Protein AF-A0AAF0Q165-F1 (afdb_monomer)

Sequence (107 aa):
METDSLAVKNMVEGAWHIPWEVTMEIRRIQVLKEGLEVAIEHTLREGNKLADFMANIVFSVAGTDSISYNDFQALPKEAKTILNMDKRQIPNLRIRKLQNRIYTHDG

Solvent-accessible surface area (backbone atoms only — not comparable to full-atom values): 6882 Å² total; per-residue (Å²): 87,78,36,53,49,58,66,58,50,33,36,52,72,61,78,40,86,70,56,80,93,50,38,70,61,44,52,51,51,40,56,54,41,73,78,36,102,60,62,77,43,77,40,58,62,59,78,35,44,62,61,54,51,52,53,50,50,48,60,74,68,70,72,78,76,89,86,80,70,93,46,78,84,69,45,54,72,66,59,50,50,50,52,53,33,55,77,65,71,51,82,66,79,84,87,75,87,82,78,80,81,80,80,80,83,84,130

Structure (mmCIF, N/CA/C/O backbone):
data_AF-A0AAF0Q165-F1
#
_entry.id   AF-A0AAF0Q165-F1
#
loop_
_atom_site.group_PDB
_atom_site.id
_atom_site.type_symbol
_atom_site.label_atom_id
_atom_site.label_alt_id
_atom_site.label_comp_id
_atom_site.label_asym_id
_atom_site.label_entity_id
_atom_site.label_seq_id
_atom_site.pdbx_PDB_ins_code
_atom_site.Cartn_x
_atom_site.Cartn_y
_atom_site.Cartn_z
_atom_site.occupancy
_atom_site.B_iso_or_equiv
_atom_site.auth_seq_id
_atom_site.auth_comp_id
_atom_site.auth_asym_id
_atom_site.auth_atom_id
_atom_site.pdbx_PDB_model_num
ATOM 1 N N . MET A 1 1 ? -0.389 -3.973 9.764 1.00 83.06 1 MET A N 1
ATOM 2 C CA . MET A 1 1 ? -0.208 -3.744 8.315 1.00 83.06 1 MET A CA 1
ATOM 3 C C . MET A 1 1 ? -0.554 -2.298 8.035 1.00 83.06 1 MET A C 1
ATOM 5 O O . MET A 1 1 ? -1.554 -1.833 8.558 1.00 83.06 1 MET A O 1
ATOM 9 N N . GLU A 1 2 ? 0.252 -1.597 7.248 1.00 86.81 2 GLU A N 1
ATOM 10 C CA . GLU A 1 2 ? 0.029 -0.182 6.936 1.00 86.81 2 GLU A CA 1
ATOM 11 C C . GLU A 1 2 ? -0.422 -0.007 5.482 1.00 86.81 2 GLU A C 1
ATOM 13 O O . GLU A 1 2 ? -0.020 -0.768 4.601 1.00 86.81 2 GLU A O 1
ATOM 18 N N . THR A 1 3 ? -1.271 0.987 5.225 1.00 86.19 3 THR A N 1
ATOM 19 C CA . THR A 1 3 ? -1.693 1.385 3.876 1.00 86.19 3 T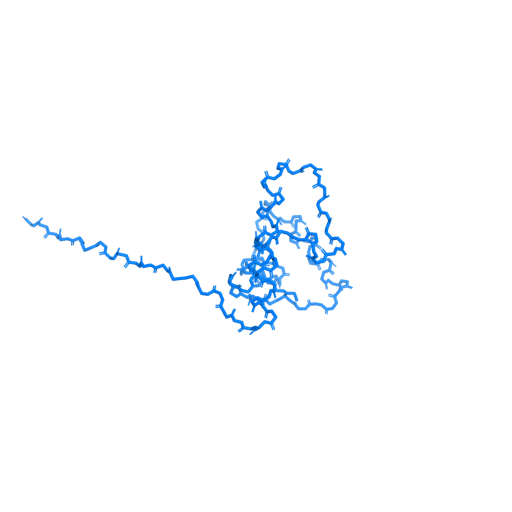HR A CA 1
ATOM 20 C C . THR A 1 3 ? -1.908 2.891 3.814 1.00 86.19 3 THR A C 1
ATOM 22 O O . THR A 1 3 ? -2.426 3.475 4.760 1.00 86.19 3 THR A O 1
ATOM 25 N N . ASP A 1 4 ? -1.553 3.542 2.707 1.00 87.38 4 ASP A N 1
ATOM 26 C CA . ASP A 1 4 ? -1.904 4.951 2.482 1.00 87.38 4 ASP A CA 1
ATOM 27 C C . ASP A 1 4 ? -3.289 5.137 1.842 1.00 87.38 4 ASP A C 1
ATOM 29 O O . ASP A 1 4 ? -3.782 6.265 1.728 1.00 87.38 4 ASP A O 1
ATOM 33 N N . SER A 1 5 ? -3.961 4.038 1.485 1.00 89.69 5 SER A N 1
ATOM 34 C CA . SER A 1 5 ? -5.318 4.057 0.952 1.00 89.69 5 SER A CA 1
ATOM 35 C C . SER A 1 5 ? -6.347 3.973 2.074 1.00 89.69 5 SER A C 1
ATOM 37 O O . SER A 1 5 ? -6.743 2.896 2.526 1.00 89.69 5 SER A O 1
ATOM 39 N N . LEU A 1 6 ? -6.839 5.142 2.488 1.00 91.12 6 LEU A N 1
ATOM 40 C CA . LEU A 1 6 ? -7.915 5.243 3.476 1.00 91.12 6 LEU A CA 1
ATOM 41 C C . LEU A 1 6 ? -9.184 4.507 3.015 1.00 91.12 6 LEU A C 1
ATOM 43 O O . LEU A 1 6 ? -9.879 3.894 3.822 1.00 91.12 6 LEU A O 1
ATOM 47 N N . ALA A 1 7 ? -9.459 4.526 1.707 1.00 92.81 7 ALA A N 1
ATOM 48 C CA . ALA A 1 7 ? -10.593 3.820 1.124 1.00 92.81 7 ALA A CA 1
ATOM 49 C C . ALA A 1 7 ? -10.473 2.303 1.328 1.00 92.81 7 ALA A C 1
ATOM 51 O O . ALA A 1 7 ? -11.426 1.676 1.780 1.00 92.81 7 ALA A O 1
ATOM 52 N N . VAL A 1 8 ? -9.299 1.716 1.054 1.00 92.94 8 VAL A N 1
ATOM 53 C CA . VAL A 1 8 ? -9.064 0.276 1.262 1.00 92.94 8 VAL A CA 1
ATOM 54 C C . VAL A 1 8 ? -9.191 -0.082 2.737 1.00 92.94 8 VAL A C 1
ATOM 56 O O . VAL A 1 8 ? -9.900 -1.031 3.057 1.00 92.94 8 VAL A O 1
ATOM 59 N N . LYS A 1 9 ? -8.587 0.705 3.637 1.00 94.25 9 LYS A N 1
ATOM 60 C CA . LYS A 1 9 ? -8.705 0.510 5.091 1.00 94.25 9 LYS A CA 1
ATOM 61 C C . LYS A 1 9 ? -10.171 0.458 5.530 1.00 94.25 9 LYS A C 1
ATOM 63 O O . LYS A 1 9 ? -10.601 -0.525 6.126 1.00 94.25 9 LYS A O 1
ATOM 68 N N . ASN A 1 10 ? -10.960 1.465 5.155 1.00 94.31 10 ASN A N 1
ATOM 69 C CA . ASN A 1 10 ? -12.368 1.551 5.549 1.00 94.31 10 ASN A CA 1
ATOM 70 C C . ASN A 1 10 ? -13.249 0.473 4.897 1.00 94.31 10 ASN A C 1
ATOM 72 O O . ASN A 1 10 ? -14.188 -0.006 5.528 1.00 94.31 10 ASN A O 1
ATOM 76 N 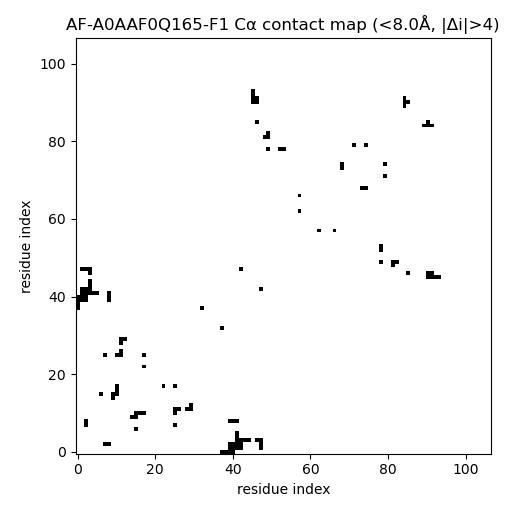N . MET A 1 11 ? -12.965 0.071 3.655 1.00 95.94 11 MET A N 1
ATOM 77 C CA . MET A 1 11 ? -13.682 -1.025 2.992 1.00 95.94 11 MET A CA 1
ATOM 78 C C . MET A 1 11 ? -13.376 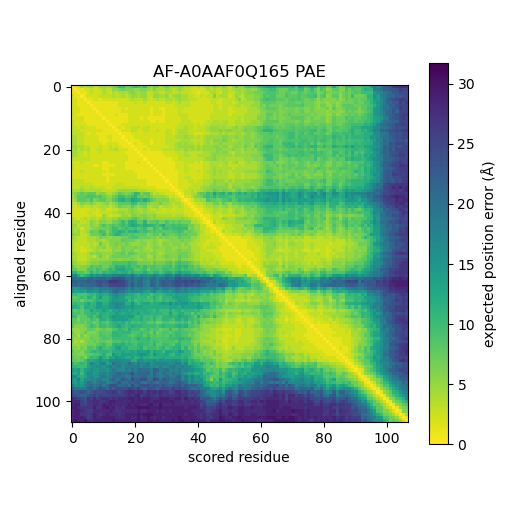-2.382 3.638 1.00 95.94 11 MET A C 1
ATOM 80 O O . MET A 1 11 ? -14.292 -3.166 3.879 1.00 95.94 11 MET A O 1
ATOM 84 N N . VAL A 1 12 ? -12.109 -2.660 3.968 1.00 94.25 12 VAL A N 1
ATOM 85 C CA . VAL A 1 12 ? -11.713 -3.916 4.626 1.00 94.25 12 VAL A CA 1
ATOM 86 C C . VAL A 1 12 ? -12.281 -4.003 6.042 1.00 94.25 12 VAL A C 1
ATOM 88 O O . VAL A 1 12 ? -12.745 -5.068 6.440 1.00 94.25 12 VAL A O 1
ATOM 91 N N . GLU A 1 13 ? -12.321 -2.897 6.783 1.00 93.25 13 GLU A N 1
ATOM 92 C CA . GLU A 1 13 ? -12.954 -2.838 8.108 1.00 93.25 13 GLU A CA 1
ATOM 93 C C . GLU A 1 13 ? -14.489 -2.858 8.069 1.00 93.25 13 GLU A C 1
ATOM 95 O O . GLU A 1 13 ? -15.128 -2.939 9.114 1.00 93.25 13 GLU A O 1
ATOM 100 N N . GLY A 1 14 ? -15.096 -2.788 6.880 1.00 92.62 14 GLY A N 1
ATOM 101 C CA . GLY A 1 14 ? -16.549 -2.765 6.721 1.00 92.62 14 GLY A CA 1
ATOM 102 C C . GLY A 1 14 ? -17.199 -1.430 7.096 1.00 92.62 14 GLY A C 1
ATOM 103 O O . GLY A 1 14 ? -18.423 -1.352 7.164 1.00 92.62 14 GLY A O 1
ATOM 104 N N . ALA A 1 15 ? -16.409 -0.375 7.310 1.00 95.25 15 ALA A N 1
ATOM 105 C CA . ALA A 1 15 ? -16.917 0.968 7.562 1.00 95.25 15 ALA A CA 1
ATOM 106 C C . ALA A 1 15 ? -17.539 1.588 6.300 1.00 95.25 15 ALA A C 1
ATOM 108 O O . ALA A 1 15 ? -18.477 2.379 6.401 1.00 95.25 15 ALA A O 1
ATOM 109 N N . TRP A 1 16 ? -17.010 1.264 5.114 1.00 96.69 16 TRP A N 1
ATOM 110 C CA . TRP A 1 16 ? -17.475 1.793 3.827 1.00 96.69 16 TRP A CA 1
ATOM 111 C C . TRP A 1 16 ? -18.044 0.697 2.924 1.00 96.69 16 TRP A C 1
ATOM 113 O O . TRP A 1 16 ? -17.608 -0.454 2.963 1.00 96.69 16 TRP A O 1
ATOM 123 N N . HIS A 1 17 ? -19.001 1.079 2.070 1.00 95.88 17 HIS A N 1
ATOM 124 C CA . HIS A 1 17 ? -19.523 0.200 1.026 1.00 95.88 17 HIS A CA 1
ATOM 125 C C . HIS A 1 17 ? -18.429 -0.147 0.009 1.00 95.88 17 HIS A C 1
ATOM 127 O O . HIS A 1 17 ? -17.608 0.701 -0.339 1.00 95.88 17 HIS A O 1
ATOM 133 N N . ILE A 1 18 ? -18.446 -1.388 -0.475 1.00 96.56 18 ILE A N 1
ATOM 134 C CA . ILE A 1 18 ? -17.449 -1.912 -1.405 1.00 96.56 18 ILE A CA 1
ATOM 135 C C . ILE A 1 18 ? -18.030 -1.847 -2.825 1.00 96.56 18 ILE A C 1
ATOM 137 O O . ILE A 1 18 ? -19.019 -2.535 -3.082 1.00 96.56 18 ILE A O 1
ATOM 141 N N . PRO A 1 19 ? -17.441 -1.062 -3.746 1.00 95.75 19 PRO A N 1
ATOM 142 C CA . PRO A 1 19 ? -17.840 -1.061 -5.150 1.00 95.75 19 PRO A CA 1
ATOM 143 C C . PRO A 1 19 ? -17.694 -2.449 -5.782 1.00 95.75 19 PRO A C 1
ATOM 145 O O . PRO A 1 19 ? -16.809 -3.231 -5.410 1.00 95.75 19 PRO A O 1
ATOM 148 N N . TRP A 1 20 ? -18.545 -2.760 -6.759 1.00 95.81 20 TRP A N 1
ATOM 149 C CA . TRP A 1 20 ? -18.555 -4.074 -7.407 1.00 95.81 20 TRP A CA 1
ATOM 150 C C . TRP A 1 20 ? -17.214 -4.375 -8.094 1.00 95.81 20 TRP A C 1
ATOM 152 O O . TRP A 1 20 ? -16.763 -5.518 -8.075 1.00 95.81 20 TRP A O 1
ATOM 162 N N . GLU A 1 21 ? -16.543 -3.340 -8.607 1.00 96.44 21 GLU A N 1
ATOM 163 C CA . GLU A 1 21 ? -15.273 -3.399 -9.336 1.00 96.44 21 GLU A CA 1
ATOM 164 C C . GLU A 1 21 ? -14.125 -3.986 -8.511 1.00 96.44 21 GLU A C 1
ATOM 166 O O . G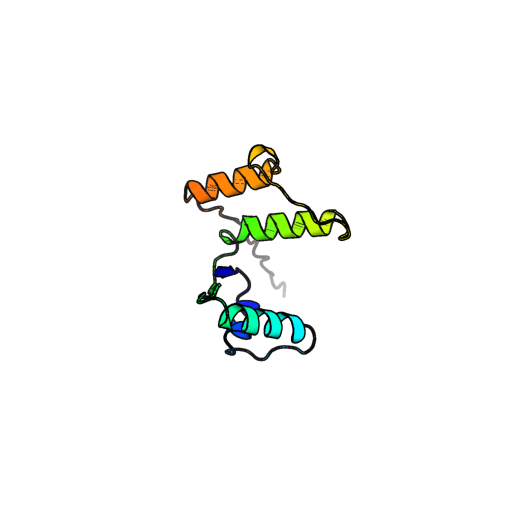LU A 1 21 ? -13.198 -4.554 -9.077 1.00 96.44 21 GLU A O 1
ATOM 171 N N . VAL A 1 22 ? -14.171 -3.826 -7.184 1.00 95.12 22 VAL A N 1
ATOM 172 C CA . VAL A 1 22 ? -13.095 -4.228 -6.256 1.00 95.12 22 VAL A CA 1
ATOM 173 C C . VAL A 1 22 ? -13.578 -5.206 -5.185 1.00 95.12 22 VAL A C 1
ATOM 175 O O . VAL A 1 22 ? -12.884 -5.482 -4.203 1.00 95.12 22 VAL A O 1
ATOM 178 N N . THR A 1 23 ? -14.807 -5.711 -5.328 1.00 95.81 23 THR A N 1
ATOM 179 C CA . THR A 1 23 ? -15.442 -6.552 -4.307 1.00 95.81 23 THR A CA 1
ATOM 180 C C . THR A 1 23 ? -14.651 -7.829 -4.063 1.00 95.81 23 THR A C 1
ATOM 182 O O . THR A 1 23 ? -14.466 -8.225 -2.912 1.00 95.81 23 THR A O 1
ATOM 185 N N . MET A 1 24 ? -14.145 -8.461 -5.120 1.00 96.31 24 MET A N 1
ATOM 186 C CA . MET A 1 24 ? -13.408 -9.719 -5.003 1.00 96.31 24 MET A CA 1
ATOM 187 C C . MET A 1 24 ? -12.093 -9.533 -4.240 1.00 96.31 24 MET A C 1
ATOM 189 O O . MET A 1 24 ? -11.758 -10.337 -3.371 1.00 96.31 24 MET A O 1
ATOM 193 N N . GLU A 1 25 ? -11.371 -8.457 -4.526 1.00 95.62 25 GLU A N 1
ATOM 194 C CA . GLU A 1 25 ? -10.093 -8.102 -3.921 1.00 95.62 25 GLU A CA 1
ATOM 195 C C . GLU A 1 25 ? -10.273 -7.780 -2.437 1.00 95.62 25 GLU A C 1
ATOM 197 O O . GLU A 1 25 ? -9.596 -8.368 -1.592 1.00 95.62 25 GLU A O 1
ATOM 202 N N . ILE A 1 26 ? -11.234 -6.912 -2.098 1.00 95.69 26 ILE A N 1
ATOM 203 C CA . ILE A 1 26 ? -11.498 -6.530 -0.704 1.00 95.69 26 ILE A CA 1
ATOM 204 C C . ILE A 1 26 ? -11.950 -7.739 0.122 1.00 95.69 26 ILE A C 1
ATOM 206 O O . ILE A 1 26 ? -11.462 -7.933 1.236 1.00 95.69 26 ILE A O 1
ATOM 210 N N . ARG A 1 27 ? -12.825 -8.597 -0.420 1.00 94.62 27 ARG A N 1
ATOM 211 C CA . ARG A 1 27 ? -13.282 -9.811 0.278 1.00 94.62 27 ARG A CA 1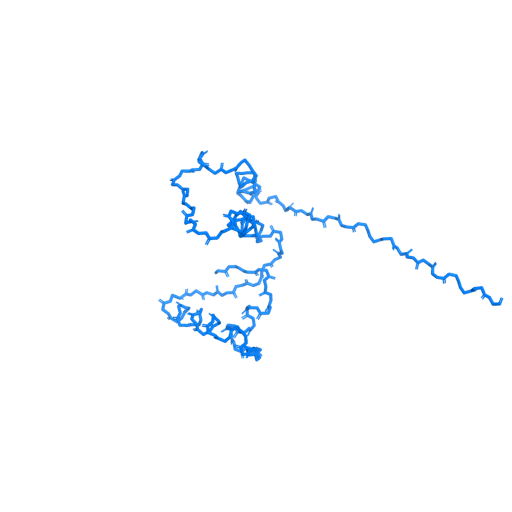
ATOM 212 C C . ARG A 1 27 ? -12.141 -10.789 0.538 1.00 94.62 27 ARG A C 1
ATOM 214 O O . ARG A 1 27 ? -12.060 -11.344 1.630 1.00 94.62 27 ARG A O 1
ATOM 221 N N . ARG A 1 28 ? -11.222 -10.969 -0.417 1.00 94.38 28 ARG A N 1
ATOM 222 C CA . ARG A 1 28 ? -10.018 -11.791 -0.199 1.00 94.38 28 ARG A CA 1
ATOM 223 C C . ARG A 1 28 ? -9.143 -11.226 0.917 1.00 94.38 28 ARG A C 1
ATOM 225 O O . ARG A 1 28 ? -8.681 -11.994 1.754 1.00 94.38 28 ARG A O 1
ATOM 232 N N . ILE A 1 29 ? -8.944 -9.907 0.960 1.00 92.56 29 ILE A N 1
ATOM 233 C CA . ILE A 1 29 ? -8.170 -9.263 2.032 1.00 92.56 29 ILE A CA 1
ATOM 234 C C . ILE A 1 29 ? -8.838 -9.489 3.396 1.00 92.56 29 ILE A C 1
ATOM 236 O O . ILE A 1 29 ? -8.141 -9.792 4.361 1.00 92.56 29 ILE A O 1
ATOM 240 N N . GLN A 1 30 ? -10.169 -9.400 3.481 1.00 93.00 30 GLN A N 1
ATOM 241 C CA . GLN A 1 30 ? -10.913 -9.679 4.717 1.00 93.00 30 GLN A CA 1
ATOM 242 C C . GLN A 1 30 ? -10.694 -11.115 5.211 1.00 93.00 30 GLN A C 1
ATOM 244 O O . GLN A 1 30 ? -10.327 -11.297 6.367 1.00 93.00 30 GLN A O 1
ATOM 249 N N . VAL A 1 31 ? -10.812 -12.114 4.331 1.00 92.50 31 VAL A N 1
ATOM 250 C CA . VAL A 1 31 ? -10.566 -13.528 4.681 1.00 92.50 31 VAL A CA 1
ATOM 251 C C . VAL A 1 31 ? -9.123 -13.751 5.145 1.00 92.50 31 VAL A C 1
ATOM 253 O O . VAL A 1 31 ? -8.883 -14.428 6.141 1.00 92.50 31 VAL A O 1
ATOM 256 N N . LEU A 1 32 ? -8.142 -13.158 4.456 1.00 90.00 32 LEU A N 1
ATOM 257 C CA . LEU A 1 32 ? -6.735 -13.254 4.860 1.00 90.00 32 LEU A CA 1
ATOM 258 C C . LEU A 1 32 ? -6.488 -12.602 6.227 1.00 90.00 32 LEU A C 1
ATOM 260 O O . LEU A 1 32 ? -5.731 -13.140 7.030 1.00 90.00 32 LEU A O 1
ATOM 264 N N . LYS A 1 33 ? -7.145 -11.471 6.503 1.00 88.56 33 LYS A N 1
ATOM 265 C CA . LYS A 1 33 ? -7.093 -10.781 7.797 1.00 88.56 33 LYS A CA 1
ATOM 266 C C . LYS A 1 33 ? -7.771 -11.576 8.915 1.00 88.56 33 LYS A C 1
ATOM 268 O O . LYS A 1 33 ? -7.344 -11.485 10.053 1.00 88.56 33 LYS A O 1
ATOM 273 N N . GLU A 1 34 ? -8.812 -12.352 8.640 1.00 86.88 34 GLU A N 1
ATOM 274 C CA . GLU A 1 34 ? -9.405 -13.234 9.657 1.00 86.88 34 GLU A CA 1
ATOM 275 C C . GLU A 1 34 ? -8.443 -14.361 10.062 1.00 86.88 34 GLU A C 1
ATOM 277 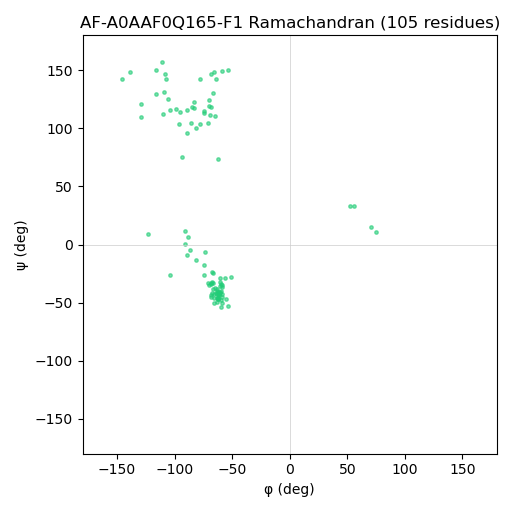O O . GLU A 1 34 ? -8.408 -14.755 11.225 1.00 86.88 34 GLU A O 1
ATOM 282 N N . GLY A 1 35 ? -7.623 -14.843 9.122 1.00 84.62 35 GLY A N 1
ATOM 283 C CA . GLY A 1 35 ? -6.604 -15.865 9.383 1.00 84.62 35 GLY A CA 1
ATOM 284 C C . GLY A 1 35 ? -5.297 -15.340 9.991 1.00 84.62 35 GLY A C 1
ATOM 285 O O . GLY A 1 35 ? -4.482 -16.135 10.456 1.00 84.62 35 GLY A O 1
ATOM 286 N N . LEU A 1 36 ? -5.076 -14.025 9.980 1.00 81.06 36 LEU A N 1
ATOM 287 C CA . LEU A 1 36 ? -3.854 -13.371 10.441 1.00 81.06 36 LEU A CA 1
ATOM 288 C C . LEU A 1 36 ? -4.262 -12.264 11.410 1.00 81.06 36 LEU A C 1
ATOM 290 O O . LEU A 1 36 ? -4.816 -11.272 10.959 1.00 81.06 36 LEU A O 1
ATOM 294 N N . GLU A 1 37 ? -3.989 -12.400 12.709 1.00 81.31 37 GLU A N 1
ATOM 295 C CA . GLU A 1 37 ? -4.326 -11.405 13.745 1.00 81.31 37 GLU A CA 1
ATOM 296 C C . GLU A 1 37 ? -3.595 -10.060 13.513 1.00 81.31 37 GLU A C 1
ATOM 298 O O . GLU A 1 37 ? -2.608 -9.716 14.158 1.00 81.31 37 GLU A O 1
ATOM 303 N N . VAL A 1 38 ? -4.044 -9.307 12.507 1.00 84.75 38 VAL A N 1
ATOM 304 C CA . VAL A 1 38 ? -3.362 -8.155 11.922 1.00 84.75 38 VAL A CA 1
ATOM 305 C C . VAL A 1 38 ? -4.330 -6.980 11.879 1.00 84.75 38 VAL A C 1
ATOM 307 O O . VAL A 1 38 ? -5.374 -7.018 11.224 1.00 84.75 38 VAL A O 1
ATOM 310 N N . ALA A 1 39 ? -3.947 -5.890 12.541 1.00 86.12 39 ALA A N 1
ATOM 311 C CA . ALA A 1 39 ? -4.600 -4.595 12.395 1.00 86.12 39 ALA A CA 1
ATOM 312 C C . ALA A 1 39 ? -4.157 -3.910 11.091 1.00 86.12 39 ALA A C 1
ATOM 314 O O . ALA A 1 39 ? -2.987 -4.005 10.697 1.00 86.12 39 ALA A O 1
ATOM 315 N N . ILE A 1 40 ? -5.089 -3.227 10.421 1.00 86.25 40 ILE A N 1
ATOM 316 C CA . ILE A 1 40 ? -4.799 -2.395 9.248 1.00 86.25 40 ILE A CA 1
ATOM 317 C C . ILE A 1 40 ? -4.844 -0.940 9.690 1.00 86.25 40 ILE A C 1
ATOM 319 O O . ILE A 1 40 ? -5.897 -0.434 10.057 1.00 86.25 40 ILE A O 1
ATOM 323 N N . GLU A 1 41 ? -3.704 -0.270 9.606 1.00 87.88 41 GLU A N 1
ATOM 324 C CA . GLU A 1 41 ? -3.562 1.133 9.969 1.00 87.88 41 GLU A CA 1
ATOM 325 C C . GLU A 1 41 ? -3.406 1.995 8.720 1.00 87.88 41 GLU A C 1
ATOM 327 O O . GLU A 1 41 ? -2.756 1.609 7.740 1.00 87.88 41 GLU A O 1
ATOM 332 N N . HIS A 1 42 ? -4.010 3.182 8.756 1.00 87.19 42 HIS A N 1
ATOM 333 C CA . HIS A 1 42 ? -3.810 4.174 7.707 1.00 87.19 42 HIS A CA 1
ATOM 334 C C . HIS A 1 42 ? -2.529 4.957 7.993 1.00 87.19 42 HIS A C 1
ATOM 336 O O . HIS A 1 42 ? -2.392 5.564 9.052 1.00 87.19 42 HIS A O 1
ATOM 342 N N . THR A 1 43 ? -1.594 4.947 7.046 1.00 84.38 43 THR A N 1
ATOM 343 C CA . THR A 1 43 ? -0.338 5.697 7.128 1.00 84.38 43 THR A CA 1
ATOM 344 C C . THR A 1 43 ? -0.325 6.830 6.111 1.00 84.38 43 THR A C 1
ATOM 346 O O . THR A 1 43 ? -1.030 6.817 5.098 1.00 84.38 43 THR A O 1
ATOM 349 N N . LEU A 1 44 ? 0.495 7.847 6.362 1.00 80.31 44 LEU A N 1
ATOM 350 C CA . LEU A 1 44 ? 0.734 8.876 5.360 1.00 80.31 44 LEU A CA 1
ATOM 351 C C . LEU A 1 44 ? 1.464 8.252 4.169 1.00 80.31 44 LEU A C 1
ATOM 353 O O . LEU A 1 44 ? 2.307 7.372 4.323 1.00 80.31 44 LEU A O 1
ATOM 357 N N . ARG A 1 45 ? 1.213 8.780 2.969 1.00 74.31 45 ARG A N 1
ATOM 358 C CA . ARG A 1 45 ? 1.852 8.315 1.728 1.00 74.31 45 ARG A CA 1
ATOM 359 C C . ARG A 1 45 ? 3.382 8.226 1.810 1.00 74.31 45 ARG A C 1
ATOM 361 O O . ARG A 1 45 ? 4.010 7.444 1.108 1.00 74.31 45 ARG A O 1
ATOM 368 N N . GLU A 1 46 ? 3.998 9.041 2.658 1.00 77.44 46 GLU A N 1
ATOM 369 C CA . GLU A 1 46 ? 5.443 9.042 2.880 1.00 77.44 46 GLU A CA 1
ATOM 370 C C . GLU A 1 46 ? 5.942 7.780 3.589 1.00 77.44 46 GLU A C 1
ATOM 372 O O . GLU A 1 46 ? 7.030 7.316 3.251 1.00 77.44 46 GLU A O 1
ATOM 377 N N . GLY A 1 47 ? 5.131 7.203 4.483 1.00 73.44 47 GLY A N 1
ATOM 378 C CA . GLY A 1 47 ? 5.375 5.906 5.119 1.00 73.44 47 GLY A CA 1
ATOM 379 C C . GLY A 1 47 ? 5.124 4.726 4.178 1.00 73.44 47 GLY A C 1
ATOM 380 O O . GLY A 1 47 ? 5.793 3.706 4.276 1.00 73.44 47 GLY A O 1
ATOM 381 N N . ASN A 1 48 ? 4.258 4.889 3.169 1.00 83.44 48 ASN A N 1
ATOM 382 C CA . ASN A 1 48 ? 3.980 3.838 2.181 1.00 83.44 48 ASN A CA 1
ATOM 383 C C . ASN A 1 48 ? 4.891 3.881 0.932 1.00 83.44 48 ASN A C 1
ATOM 385 O O . ASN A 1 48 ? 4.643 3.196 -0.063 1.00 83.44 48 ASN A O 1
ATOM 389 N N . LYS A 1 49 ? 5.970 4.681 0.953 1.00 85.00 49 LYS A N 1
ATOM 390 C CA . LYS A 1 49 ? 6.824 4.927 -0.227 1.00 85.00 49 LYS A CA 1
ATOM 391 C C . LYS A 1 49 ? 7.475 3.682 -0.807 1.00 85.00 49 LYS A C 1
ATOM 393 O O . LYS A 1 49 ? 7.675 3.620 -2.019 1.00 85.00 49 LYS A O 1
ATOM 398 N N . LEU A 1 50 ? 7.834 2.715 0.034 1.00 84.75 50 LEU A N 1
ATOM 399 C CA . LEU A 1 50 ? 8.434 1.475 -0.446 1.00 84.75 50 LEU A CA 1
ATOM 400 C C . LEU A 1 50 ? 7.415 0.639 -1.226 1.00 84.75 50 LEU A C 1
ATOM 402 O O . LEU A 1 50 ? 7.737 0.168 -2.313 1.00 84.75 50 LEU A O 1
ATOM 406 N N . ALA A 1 51 ? 6.190 0.500 -0.714 1.00 85.88 51 ALA A N 1
ATOM 407 C CA . ALA A 1 51 ? 5.129 -0.228 -1.405 1.00 85.88 51 ALA A CA 1
ATOM 408 C C . ALA A 1 51 ? 4.778 0.441 -2.743 1.00 85.88 51 ALA A C 1
ATOM 410 O O . ALA A 1 51 ? 4.741 -0.234 -3.771 1.00 85.88 51 ALA A O 1
ATOM 411 N N . ASP A 1 52 ? 4.634 1.771 -2.749 1.00 86.56 52 ASP A N 1
ATOM 412 C CA . ASP A 1 52 ? 4.443 2.576 -3.963 1.00 86.56 52 ASP A CA 1
ATOM 413 C C . ASP A 1 52 ? 5.564 2.338 -4.989 1.00 86.56 52 ASP A C 1
ATOM 415 O O . ASP A 1 52 ? 5.315 2.162 -6.182 1.00 86.56 52 ASP A O 1
ATOM 419 N N . PHE A 1 53 ? 6.821 2.348 -4.540 1.00 87.69 53 PHE A N 1
ATOM 420 C CA . PHE A 1 53 ? 7.975 2.129 -5.409 1.00 87.69 53 PHE A CA 1
ATOM 421 C C . PHE A 1 53 ? 7.949 0.733 -6.042 1.00 87.69 53 PHE A C 1
ATOM 423 O O . PHE A 1 53 ? 8.115 0.607 -7.255 1.00 87.69 53 PHE A O 1
ATOM 430 N N . MET A 1 54 ? 7.683 -0.303 -5.244 1.00 84.81 54 MET A N 1
ATOM 431 C CA . MET A 1 54 ? 7.608 -1.683 -5.729 1.00 84.81 54 MET A CA 1
ATOM 432 C C . MET A 1 54 ? 6.446 -1.875 -6.713 1.00 84.81 54 MET A C 1
ATOM 434 O O . MET A 1 54 ? 6.633 -2.496 -7.759 1.00 84.81 54 MET A O 1
ATOM 438 N N . ALA A 1 55 ? 5.278 -1.287 -6.438 1.00 85.25 55 ALA A N 1
ATOM 439 C CA . ALA A 1 55 ? 4.134 -1.321 -7.349 1.00 85.25 55 ALA A CA 1
ATOM 440 C C . ALA A 1 55 ? 4.463 -0.670 -8.704 1.00 85.25 55 ALA A C 1
ATOM 442 O O . ALA A 1 55 ? 4.141 -1.227 -9.754 1.00 85.25 55 ALA A O 1
ATOM 443 N N . ASN A 1 56 ? 5.169 0.466 -8.692 1.00 86.19 56 ASN A N 1
ATOM 444 C CA . ASN A 1 56 ? 5.611 1.138 -9.916 1.00 86.19 56 ASN A CA 1
ATOM 445 C C . ASN A 1 56 ? 6.626 0.309 -10.714 1.00 86.19 56 ASN A C 1
ATOM 447 O O . ASN A 1 56 ? 6.555 0.303 -11.942 1.00 86.19 56 ASN A O 1
ATOM 451 N N . ILE A 1 57 ? 7.539 -0.413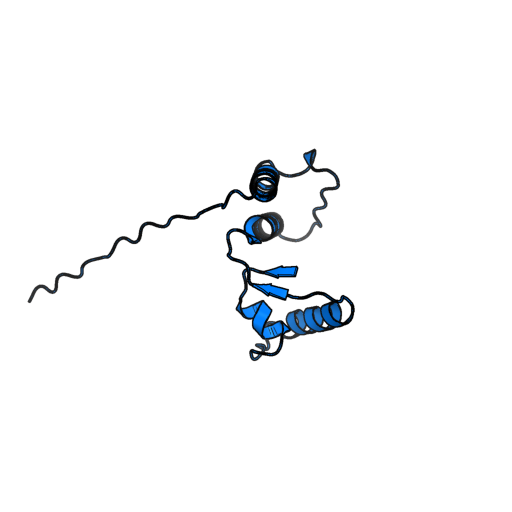 -10.050 1.00 83.19 57 ILE A N 1
ATOM 452 C CA . ILE A 1 57 ? 8.460 -1.330 -10.740 1.00 83.19 57 ILE A CA 1
ATOM 453 C C . ILE A 1 57 ? 7.668 -2.402 -11.482 1.00 83.19 57 ILE A C 1
ATOM 455 O O . ILE A 1 57 ? 7.851 -2.563 -12.686 1.00 83.19 57 ILE A O 1
ATOM 459 N N . VAL A 1 58 ? 6.769 -3.106 -10.791 1.00 81.88 58 VAL A N 1
ATOM 460 C CA . VAL A 1 58 ? 5.987 -4.195 -11.399 1.00 81.88 58 VAL A CA 1
ATOM 461 C C . VAL A 1 58 ? 5.140 -3.674 -12.563 1.00 81.88 58 VAL A C 1
ATOM 463 O O . VAL A 1 58 ? 5.101 -4.295 -13.625 1.00 81.88 58 VAL A O 1
ATOM 466 N N . PHE A 1 59 ? 4.532 -2.496 -12.405 1.00 80.50 59 PHE A N 1
ATOM 467 C CA . PHE A 1 59 ? 3.783 -1.839 -13.474 1.00 80.50 59 PHE A CA 1
ATOM 468 C C . PHE A 1 59 ? 4.665 -1.504 -14.688 1.00 80.50 59 PHE A C 1
ATOM 470 O O . PHE A 1 59 ? 4.262 -1.728 -15.828 1.00 80.50 59 PHE A O 1
ATOM 477 N N . SER A 1 60 ? 5.891 -1.018 -14.459 1.00 76.75 60 SER A N 1
ATOM 478 C CA . SER A 1 60 ? 6.829 -0.651 -15.530 1.00 76.75 60 SER A CA 1
ATOM 479 C C . SER A 1 60 ? 7.347 -1.840 -16.347 1.00 76.75 60 SER A C 1
ATOM 481 O O . SER A 1 60 ? 7.730 -1.659 -17.499 1.00 76.75 60 SER A O 1
ATOM 483 N N . VAL A 1 61 ? 7.326 -3.052 -15.782 1.00 71.94 61 VAL A N 1
ATOM 484 C CA . VAL A 1 61 ? 7.829 -4.281 -16.426 1.00 71.94 61 VAL A CA 1
ATOM 485 C C . VAL A 1 61 ? 6.746 -4.977 -17.274 1.00 71.94 61 VAL A C 1
ATOM 487 O O . VAL A 1 61 ? 6.976 -6.044 -17.826 1.00 71.94 61 VAL A O 1
ATOM 490 N N . ALA A 1 62 ? 5.566 -4.366 -17.440 1.00 61.88 62 ALA A N 1
ATOM 491 C CA . ALA A 1 62 ? 4.446 -4.933 -18.202 1.00 61.88 62 ALA A CA 1
ATOM 492 C C . ALA A 1 62 ? 3.999 -6.332 -17.714 1.00 61.88 62 ALA A C 1
ATOM 494 O O . ALA A 1 62 ? 3.503 -7.148 -18.484 1.00 61.88 62 ALA A O 1
ATOM 495 N N . GLY A 1 63 ? 4.109 -6.574 -16.403 1.00 59.78 63 GLY A N 1
ATOM 496 C CA . GLY A 1 63 ? 3.181 -7.433 -15.664 1.00 59.78 63 GLY A CA 1
ATOM 497 C C . GLY A 1 63 ? 3.205 -8.947 -15.900 1.00 59.78 63 GLY A C 1
ATOM 498 O O . GLY A 1 63 ? 2.252 -9.593 -15.473 1.00 59.78 63 GLY A O 1
ATOM 499 N N . THR A 1 64 ? 4.229 -9.537 -16.520 1.00 58.25 64 THR A N 1
ATOM 500 C CA . THR A 1 64 ? 4.269 -11.006 -16.714 1.00 58.25 64 THR A CA 1
ATOM 5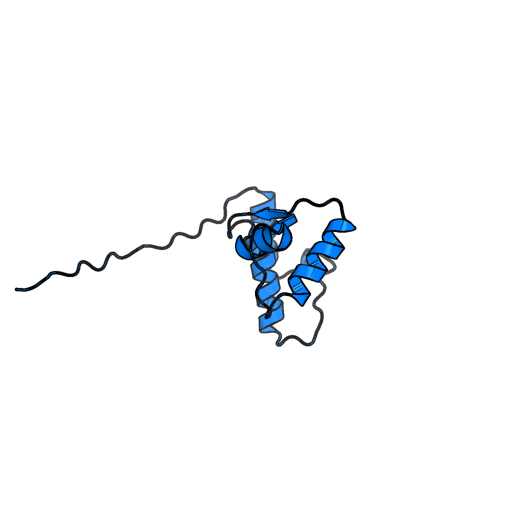01 C C . THR A 1 64 ? 5.214 -11.756 -15.781 1.00 58.25 64 THR A C 1
ATOM 503 O O . THR A 1 64 ? 4.936 -12.911 -15.467 1.00 58.25 64 THR A O 1
ATOM 506 N N . ASP A 1 65 ? 6.265 -11.110 -15.272 1.00 67.56 65 ASP A N 1
ATOM 507 C CA . ASP A 1 65 ? 7.283 -11.789 -14.465 1.00 67.56 65 ASP A CA 1
ATOM 508 C C . ASP A 1 65 ? 7.216 -11.380 -12.991 1.00 67.56 65 ASP A C 1
ATOM 510 O O . ASP A 1 65 ? 7.194 -10.197 -12.637 1.00 67.56 65 ASP A O 1
ATOM 514 N N . SER A 1 66 ? 7.215 -12.375 -12.102 1.00 73.56 66 SER A N 1
ATOM 515 C CA . SER A 1 66 ? 7.378 -12.147 -10.669 1.00 73.56 66 SER A CA 1
ATOM 516 C C . SER A 1 66 ? 8.810 -11.697 -10.380 1.00 73.56 66 SER A C 1
ATOM 518 O O . SER A 1 66 ? 9.758 -12.448 -10.616 1.00 73.56 66 SER A O 1
ATOM 520 N N . ILE A 1 67 ? 8.976 -10.496 -9.829 1.00 77.94 67 ILE A N 1
ATOM 521 C CA . ILE A 1 67 ? 10.288 -9.966 -9.449 1.00 77.94 67 ILE A CA 1
ATOM 522 C C . ILE A 1 67 ? 10.528 -10.266 -7.969 1.00 77.94 67 ILE A C 1
ATOM 524 O O . ILE A 1 67 ? 9.843 -9.728 -7.099 1.00 77.94 67 ILE A O 1
ATOM 528 N N . SER A 1 68 ? 11.518 -11.110 -7.678 1.00 81.12 68 SER A N 1
ATOM 529 C CA . SER A 1 68 ? 11.946 -11.426 -6.313 1.00 81.12 68 SER A CA 1
ATOM 530 C C . SER A 1 68 ? 13.378 -10.958 -6.065 1.00 81.12 68 SER A C 1
ATOM 532 O O . SER A 1 68 ? 14.287 -11.316 -6.815 1.00 81.12 68 SER A O 1
ATOM 534 N N . TYR A 1 69 ? 13.592 -10.224 -4.974 1.00 82.31 69 TYR A N 1
ATOM 535 C CA . TYR A 1 69 ? 14.920 -9.846 -4.496 1.00 82.31 69 TYR A CA 1
ATOM 536 C C . TYR A 1 69 ? 15.216 -10.604 -3.201 1.00 82.31 69 TYR A C 1
ATOM 538 O O . TYR A 1 69 ? 14.579 -10.354 -2.182 1.00 82.31 69 TYR A O 1
ATOM 546 N N . ASN A 1 70 ? 16.181 -11.524 -3.240 1.00 85.19 70 ASN A N 1
ATOM 547 C CA . ASN A 1 70 ? 16.552 -12.345 -2.077 1.00 85.19 70 ASN A CA 1
ATOM 548 C C . ASN A 1 70 ? 17.630 -11.698 -1.196 1.00 85.19 70 ASN A C 1
ATOM 550 O O . ASN A 1 70 ? 17.922 -12.199 -0.116 1.00 85.19 70 ASN A O 1
ATOM 554 N N . ASP A 1 71 ? 18.228 -10.599 -1.658 1.00 86.06 71 ASP A N 1
ATOM 555 C CA . ASP A 1 71 ? 19.273 -9.886 -0.935 1.00 86.06 71 ASP A CA 1
ATOM 556 C C . ASP A 1 71 ? 19.087 -8.369 -1.048 1.00 86.06 71 ASP A C 1
ATOM 558 O O . ASP A 1 71 ? 18.622 -7.851 -2.069 1.00 86.06 71 ASP A O 1
ATOM 562 N N . PHE A 1 72 ? 19.491 -7.639 -0.007 1.00 82.69 72 PHE A N 1
ATOM 563 C CA . PHE A 1 72 ? 19.419 -6.179 -0.002 1.00 82.69 72 PHE A CA 1
ATOM 564 C C . PHE A 1 72 ? 20.255 -5.564 -1.127 1.00 82.69 72 PHE A C 1
ATOM 566 O O . PHE A 1 72 ? 19.841 -4.572 -1.719 1.00 82.69 72 PHE A O 1
ATOM 573 N N . GLN A 1 73 ? 21.409 -6.142 -1.471 1.00 86.62 73 GLN A N 1
ATOM 574 C CA . GLN A 1 73 ? 22.252 -5.682 -2.572 1.00 86.62 73 GLN A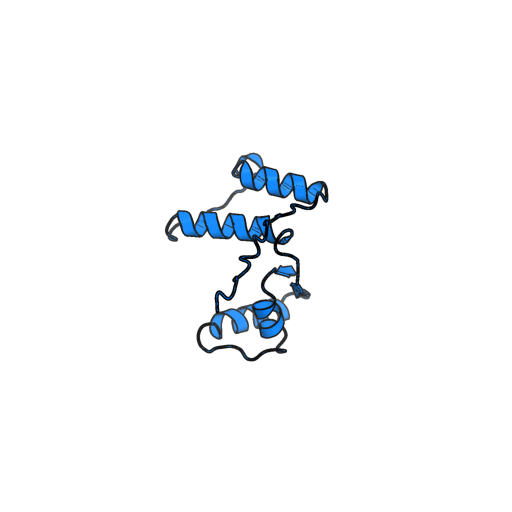 CA 1
ATOM 575 C C . GLN A 1 73 ? 21.593 -5.873 -3.939 1.00 86.62 73 GLN A C 1
ATOM 577 O O . GLN A 1 73 ? 21.901 -5.101 -4.847 1.00 86.62 73 GLN A O 1
ATOM 582 N N . ALA A 1 74 ? 20.651 -6.807 -4.074 1.00 85.12 74 ALA A N 1
ATOM 583 C CA . ALA A 1 74 ? 19.898 -7.001 -5.309 1.00 85.12 74 ALA A CA 1
ATOM 584 C C . ALA A 1 74 ? 18.837 -5.908 -5.537 1.00 85.12 74 ALA A C 1
ATOM 586 O O . ALA A 1 74 ? 18.384 -5.727 -6.665 1.00 85.12 74 ALA A O 1
ATOM 587 N N . LEU A 1 75 ? 18.461 -5.146 -4.499 1.00 85.88 75 LEU A N 1
ATOM 588 C CA . LEU A 1 75 ? 17.467 -4.081 -4.629 1.00 85.88 75 LEU A CA 1
ATOM 589 C C . LEU A 1 75 ? 17.978 -2.903 -5.481 1.00 85.88 75 LEU A C 1
ATOM 591 O O . LEU A 1 75 ? 19.155 -2.519 -5.381 1.00 85.88 75 LEU A O 1
ATOM 595 N N . PRO A 1 76 ? 17.086 -2.243 -6.242 1.00 87.88 76 PRO A N 1
ATOM 596 C CA . PRO A 1 76 ? 17.378 -0.967 -6.885 1.00 87.88 76 PRO A CA 1
ATOM 597 C C . PRO A 1 76 ? 17.883 0.080 -5.884 1.00 87.88 76 PRO A C 1
ATOM 599 O O . PRO A 1 76 ? 17.519 0.077 -4.703 1.00 87.88 76 PRO A O 1
ATOM 602 N N . LYS A 1 77 ? 18.726 1.007 -6.351 1.00 87.12 77 LYS A N 1
ATOM 603 C CA . LYS A 1 77 ? 19.345 2.038 -5.501 1.00 87.12 77 LYS A CA 1
ATOM 604 C C . LYS A 1 77 ? 18.297 2.912 -4.805 1.00 87.12 77 LYS A C 1
ATOM 606 O O . LYS A 1 77 ? 18.470 3.290 -3.645 1.00 87.12 77 LYS A O 1
ATOM 611 N N . GLU A 1 78 ? 17.200 3.193 -5.491 1.00 85.75 78 GLU A N 1
ATOM 612 C CA . GLU A 1 78 ? 16.070 3.970 -5.000 1.00 85.75 78 GLU A CA 1
ATOM 613 C C . GLU A 1 78 ? 15.353 3.232 -3.858 1.00 85.75 78 GLU A C 1
ATOM 615 O O . GLU A 1 78 ? 15.162 3.822 -2.796 1.00 85.75 78 GLU A O 1
ATOM 620 N N . ALA A 1 79 ? 15.070 1.928 -4.002 1.00 85.38 79 ALA A N 1
ATOM 621 C CA . ALA A 1 79 ? 14.514 1.098 -2.922 1.00 85.38 79 ALA A CA 1
ATOM 622 C C . ALA A 1 79 ? 15.428 1.066 -1.692 1.00 85.38 79 ALA A C 1
ATOM 624 O O . ALA A 1 79 ? 14.963 1.258 -0.568 1.00 85.38 79 ALA A O 1
ATOM 625 N N . LYS A 1 80 ? 16.740 0.880 -1.894 1.00 88.38 80 LYS A N 1
ATOM 626 C CA . LYS A 1 80 ? 17.730 0.916 -0.802 1.00 88.38 80 LYS A CA 1
ATOM 627 C C . LYS A 1 80 ? 17.714 2.256 -0.074 1.00 88.38 80 LYS A C 1
ATOM 629 O O . LYS A 1 80 ? 17.783 2.298 1.150 1.00 88.38 80 LYS A O 1
ATOM 634 N N . THR A 1 81 ? 17.618 3.353 -0.823 1.00 86.44 81 THR A N 1
ATOM 635 C CA . THR A 1 81 ? 17.543 4.706 -0.261 1.00 86.44 81 THR A CA 1
ATOM 636 C C . THR A 1 81 ? 16.287 4.874 0.589 1.00 86.44 81 THR A C 1
ATOM 638 O O . THR A 1 81 ? 16.391 5.350 1.716 1.00 86.44 81 THR A O 1
ATOM 641 N N . ILE A 1 82 ? 15.125 4.432 0.094 1.00 84.94 82 ILE A N 1
ATOM 642 C CA . ILE A 1 82 ? 13.854 4.469 0.835 1.00 84.94 82 ILE A CA 1
ATOM 643 C C . ILE A 1 82 ? 13.961 3.672 2.139 1.00 84.94 82 ILE A C 1
ATOM 645 O O . ILE A 1 82 ? 13.693 4.224 3.202 1.00 84.94 82 ILE A O 1
ATOM 649 N N . LEU A 1 83 ? 14.448 2.430 2.077 1.00 84.44 83 LEU A N 1
ATOM 650 C CA . LEU A 1 83 ? 14.654 1.576 3.253 1.00 84.44 83 LEU A CA 1
ATOM 651 C C . LEU A 1 83 ? 15.618 2.189 4.276 1.00 84.44 83 LEU A C 1
ATOM 653 O O . LEU A 1 83 ? 15.400 2.095 5.480 1.00 84.44 83 LEU A O 1
ATOM 657 N N . ASN A 1 84 ? 16.696 2.820 3.813 1.00 86.00 84 ASN A N 1
ATOM 658 C CA . ASN A 1 84 ? 17.663 3.455 4.704 1.00 86.00 84 ASN A CA 1
ATOM 659 C C . ASN A 1 84 ? 17.104 4.715 5.378 1.00 86.00 84 ASN A C 1
ATOM 661 O O . ASN A 1 84 ? 17.461 4.988 6.522 1.00 86.00 84 ASN A O 1
ATOM 665 N N . MET A 1 85 ? 16.257 5.486 4.691 1.00 82.50 85 MET A N 1
ATOM 666 C CA . MET A 1 85 ? 15.559 6.628 5.296 1.00 82.50 85 MET A CA 1
ATOM 667 C C . MET A 1 85 ? 14.543 6.163 6.340 1.00 82.50 85 MET A C 1
ATOM 669 O O . MET A 1 85 ? 14.499 6.738 7.425 1.00 82.50 85 MET A O 1
ATOM 673 N N . ASP A 1 86 ? 13.811 5.091 6.039 1.00 78.50 86 ASP A N 1
ATOM 674 C CA . ASP A 1 86 ? 12.832 4.480 6.939 1.00 78.50 86 ASP A CA 1
ATOM 675 C C . ASP A 1 86 ? 13.491 3.937 8.219 1.00 78.50 86 ASP A C 1
ATOM 677 O O . ASP A 1 86 ? 13.143 4.343 9.326 1.00 78.50 86 ASP A O 1
ATOM 681 N N . LYS A 1 87 ? 14.579 3.159 8.083 1.00 81.00 87 LYS A N 1
ATOM 682 C CA . LYS A 1 87 ? 15.398 2.701 9.226 1.00 81.00 87 LYS A CA 1
ATOM 683 C C . LYS A 1 87 ? 15.943 3.839 10.089 1.00 81.00 87 LYS A C 1
ATOM 685 O O . LYS A 1 87 ? 16.219 3.636 11.268 1.00 81.00 87 LYS A O 1
ATOM 690 N N . ARG A 1 88 ? 16.161 5.014 9.498 1.00 80.62 88 ARG A N 1
ATOM 691 C CA . ARG A 1 88 ? 16.649 6.212 10.193 1.00 80.62 88 ARG A CA 1
ATOM 692 C C . ARG A 1 88 ? 15.522 7.095 10.732 1.00 80.62 88 ARG A C 1
ATOM 694 O O . ARG A 1 88 ? 15.832 8.131 11.312 1.00 80.62 88 ARG A O 1
ATOM 701 N N . GLN A 1 89 ? 14.258 6.710 10.537 1.00 72.62 89 GLN A N 1
ATOM 702 C CA . GLN A 1 89 ? 13.069 7.488 10.897 1.00 72.62 89 GLN A CA 1
ATOM 703 C C . GLN A 1 89 ? 13.099 8.919 10.335 1.00 72.62 89 GLN A C 1
ATOM 705 O O . GLN A 1 89 ? 12.613 9.861 10.958 1.00 72.62 89 GLN A O 1
ATOM 710 N N . ILE A 1 90 ? 13.697 9.100 9.152 1.00 73.38 90 ILE A N 1
ATOM 711 C CA . ILE A 1 90 ? 13.764 10.408 8.497 1.00 73.38 90 ILE A CA 1
ATOM 712 C C . ILE A 1 90 ? 12.514 10.563 7.624 1.00 73.38 90 ILE A C 1
ATOM 714 O O . ILE A 1 90 ? 12.368 9.820 6.647 1.00 73.38 90 ILE A O 1
ATOM 718 N N . PRO A 1 91 ? 11.625 11.528 7.925 1.00 61.28 91 PRO A N 1
ATOM 719 C CA . PRO A 1 91 ? 10.404 11.721 7.159 1.00 61.28 91 PRO A CA 1
ATOM 720 C C . PRO A 1 91 ? 10.735 12.183 5.740 1.00 61.28 91 PRO A C 1
ATOM 722 O O . PRO A 1 91 ? 11.500 13.126 5.518 1.00 61.28 91 PRO A O 1
ATOM 725 N N . ASN A 1 92 ? 10.149 11.511 4.755 1.00 62.38 92 ASN A N 1
ATOM 726 C CA . ASN A 1 92 ? 10.388 11.801 3.349 1.00 62.38 92 ASN A CA 1
ATOM 727 C C . ASN A 1 92 ? 9.321 12.777 2.834 1.00 62.38 92 ASN A C 1
ATOM 729 O O . ASN A 1 92 ? 8.407 12.376 2.110 1.00 62.38 92 ASN A O 1
ATOM 733 N N . LEU A 1 93 ? 9.467 14.051 3.211 1.00 62.47 93 LEU A N 1
ATOM 734 C CA . LEU A 1 93 ? 8.478 15.104 2.969 1.00 62.47 93 LEU A CA 1
ATOM 735 C C . LEU A 1 93 ? 8.359 15.493 1.489 1.00 62.47 93 LEU A C 1
ATOM 737 O O . LEU A 1 93 ? 9.336 15.917 0.866 1.00 62.47 93 LEU A O 1
ATOM 741 N N . ARG A 1 94 ? 7.150 15.427 0.914 1.00 60.78 94 ARG A N 1
ATOM 742 C CA . ARG A 1 94 ? 6.874 16.011 -0.416 1.00 60.78 94 ARG A CA 1
ATOM 743 C C . ARG A 1 94 ? 6.275 17.411 -0.285 1.00 60.78 94 ARG A C 1
ATOM 745 O O . ARG A 1 94 ? 5.073 17.567 -0.100 1.00 60.78 94 ARG A O 1
ATOM 752 N N . ILE A 1 95 ? 7.082 18.441 -0.525 1.00 59.50 95 ILE A N 1
ATOM 753 C CA . ILE A 1 95 ? 6.602 19.829 -0.584 1.00 59.50 95 ILE A CA 1
ATOM 754 C C . ILE A 1 95 ? 6.077 20.133 -1.997 1.00 59.50 95 ILE A C 1
ATOM 756 O O . ILE A 1 95 ? 6.831 20.090 -2.970 1.00 59.50 95 ILE A O 1
ATOM 760 N N . ARG A 1 96 ? 4.785 20.465 -2.134 1.00 61.56 96 ARG A N 1
ATOM 761 C CA . ARG A 1 96 ? 4.224 21.072 -3.357 1.00 61.56 96 ARG A CA 1
ATOM 762 C C . ARG A 1 96 ? 3.959 22.555 -3.094 1.00 61.56 96 ARG A C 1
ATOM 764 O O . ARG A 1 96 ? 3.237 22.885 -2.161 1.00 61.56 96 ARG A O 1
ATOM 771 N N . LYS A 1 97 ? 4.512 23.452 -3.917 1.00 55.28 97 LYS A N 1
ATOM 772 C CA . LYS A 1 97 ? 4.156 24.879 -3.879 1.00 55.28 97 LYS A CA 1
ATOM 773 C C . LYS A 1 97 ? 2.772 25.053 -4.516 1.00 55.28 97 LYS A C 1
ATOM 775 O O . LYS A 1 97 ? 2.623 24.803 -5.709 1.00 55.28 97 LYS A O 1
ATOM 780 N N . LEU A 1 98 ? 1.771 25.467 -3.741 1.00 53.16 98 LEU A N 1
ATOM 781 C CA . LEU A 1 98 ? 0.503 25.966 -4.280 1.00 53.16 98 LEU A CA 1
ATOM 782 C C . LEU A 1 98 ? 0.741 27.375 -4.842 1.00 53.16 98 LEU A C 1
ATOM 784 O O . LEU A 1 98 ? 1.042 28.297 -4.089 1.00 53.16 98 LEU A O 1
ATOM 788 N N . GLN A 1 99 ? 0.631 27.547 -6.161 1.00 54.09 99 GLN A N 1
ATOM 789 C CA . GLN A 1 99 ? 0.465 28.873 -6.757 1.00 54.09 99 GLN A CA 1
ATOM 790 C C . GLN A 1 99 ? -1.029 29.200 -6.753 1.00 54.09 99 GLN A C 1
ATOM 792 O O . GLN A 1 99 ? -1.787 28.658 -7.557 1.00 54.09 99 GLN A O 1
ATOM 797 N N . ASN A 1 100 ? -1.459 30.077 -5.846 1.00 51.56 100 ASN A N 1
ATOM 798 C CA . ASN A 1 100 ? -2.801 30.649 -5.902 1.00 51.56 100 ASN A CA 1
ATOM 799 C C . ASN A 1 100 ? -2.905 31.506 -7.173 1.00 51.56 100 ASN A C 1
ATOM 801 O O . ASN A 1 100 ? -2.265 32.553 -7.268 1.00 51.56 100 ASN A O 1
ATOM 805 N N . ARG A 1 101 ? -3.697 31.069 -8.161 1.00 51.69 101 ARG A N 1
ATOM 806 C CA . ARG A 1 101 ? -4.139 31.947 -9.252 1.00 51.69 101 ARG A CA 1
ATOM 807 C C . ARG A 1 101 ? -5.152 32.928 -8.668 1.00 51.69 101 ARG A C 1
ATOM 809 O O . ARG A 1 101 ? -6.281 32.550 -8.375 1.00 51.69 101 ARG A O 1
ATOM 816 N N . ILE A 1 102 ? -4.720 34.166 -8.460 1.00 55.62 102 ILE A N 1
ATOM 817 C CA . ILE A 1 102 ? -5.608 35.285 -8.144 1.00 55.62 102 ILE A CA 1
ATOM 818 C C . ILE A 1 102 ? -6.415 35.561 -9.419 1.00 55.62 102 ILE A C 1
ATOM 820 O O . ILE A 1 102 ? -5.841 35.964 -10.426 1.00 55.62 102 ILE A O 1
ATOM 824 N N . TYR A 1 103 ? -7.722 35.297 -9.403 1.00 54.19 103 TYR A N 1
ATOM 825 C CA . TYR A 1 103 ? -8.624 35.773 -10.452 1.00 54.19 103 TYR A CA 1
ATOM 826 C C . TYR A 1 103 ? -8.970 37.229 -10.140 1.00 54.19 103 TYR A C 1
ATOM 828 O O . TYR A 1 103 ? -9.801 37.496 -9.270 1.00 54.19 103 TYR A O 1
ATOM 836 N N . THR A 1 104 ? -8.315 38.174 -10.812 1.00 54.09 104 THR A N 1
ATOM 837 C CA . THR A 1 104 ? -8.789 39.559 -10.852 1.00 54.09 104 THR A CA 1
ATOM 838 C C . THR A 1 104 ? -10.079 39.582 -11.669 1.00 54.09 104 THR A C 1
ATOM 840 O O . THR A 1 104 ? -10.103 39.153 -12.820 1.00 54.09 104 THR A O 1
ATOM 843 N N . HIS A 1 105 ? -11.180 39.982 -11.032 1.00 46.97 105 HIS A N 1
ATOM 844 C CA . HIS A 1 105 ? -12.410 40.324 -11.738 1.00 46.97 105 HIS A CA 1
ATOM 845 C C . HIS A 1 105 ? -12.216 41.725 -12.312 1.00 46.97 105 HIS A C 1
ATOM 847 O O . HIS A 1 105 ? -12.272 42.698 -11.561 1.00 46.97 105 HIS A O 1
ATOM 853 N N . ASP A 1 106 ? -11.963 41.810 -13.613 1.00 55.75 106 ASP A N 1
ATOM 854 C CA . ASP A 1 106 ? -12.033 43.074 -14.338 1.00 55.75 106 ASP A CA 1
ATOM 855 C C . ASP A 1 106 ? -13.507 43.304 -14.706 1.00 55.75 106 ASP A C 1
ATOM 857 O O . ASP A 1 106 ? -14.134 42.453 -15.346 1.00 55.75 106 ASP A O 1
ATOM 861 N N . GLY A 1 107 ? -14.070 44.393 -14.172 1.00 54.00 107 GLY A N 1
ATOM 862 C CA . GLY A 1 107 ? -15.458 44.826 -14.373 1.00 54.00 107 GLY A CA 1
ATOM 863 C C . GLY A 1 107 ? -15.670 45.681 -15.612 1.00 54.00 107 GLY A C 1
ATOM 864 O O . GLY A 1 107 ? -14.671 46.076 -16.255 1.00 54.00 107 GLY A O 1
#

Nearest PDB structures (foldseek):
  4e19-assembly2_B  TM=7.190E-01  e=2.084E+00  Halobacterium salinarum NRC-1

Mean predicted aligned error: 10.32 Å

Radius of gyration: 18.95 Å; Cα contacts (8 Å, |Δi|>4): 67; chains: 1; bounding box: 42×61×32 Å

InterPro domains:
  IPR012337 Ribonuclease H-like superfamily [SSF53098] (2-59)
  IPR036397 Ribonuclease H superfamily [G3DSA:3.30.420.10] (1-68)

Secondary structure (DSSP, 8-state):
-EES-HHHHHHHTTSSPPPGGGHHHHHHHHHHHHHTT---EE--TTTTHHHHHHHHHHHHTTT-S-----SGGGS-HHHHHHHHHHHTT------------------

Organism: Solanum verrucosum (NCBI:txid315347)

Foldseek 3Di:
DEDQDPVLLCVLVVVDDDDPVCVVVSVVVNVVCVVPVDHYYHDHVQLCVLVVVVVVVCVVVVNDDDDDDPDLVSDDPVSNVSVVCVVVVNGPDDDDDDDDPDDDDDD

pLDDT: mean 80.97, std 13.23, range [46.97, 96.69]